Protein AF-A0A840L9N9-F1 (afdb_monomer)

Mean predicted aligned error: 13.94 Å

Radius of gyration: 26.02 Å; Cα contacts (8 Å, |Δi|>4): 102; chains: 1; bounding box: 64×26×65 Å

Nearest PDB structures (foldseek):
  8am0-assembly1_B  TM=8.619E-01  e=2.758E+00  Homo sapiens
  5fi4-assembly1_B  TM=8.605E-01  e=3.304E+00  Homo sapiens
  8tgd-assembly1_B  TM=8.503E-01  e=4.466E+00  Homo sapiens
  9gcf-assembly1_B  TM=6.639E-01  e=4.205E+00  Bos taurus
  8tsc-assembly1_B  TM=4.392E-01  e=6.809E+00  Homo sapiens

Foldseek 3Di:
DAKDQAADVVSLVLVLVLCVVDVVQVVVQCVQCVVDDNVDDDHGDITDGDPPRCSDPDDRPPDDDLVSVLVVVLVVLVVVLVVLVVVLVVLVVVLVVLVVVCPDPVNVVVCVVPVVVVVVSVVVNVVSVVVSVVSVVVSVVSVVVSVVSNVVSVVVNVVVD

Solvent-accessible surface area (backbone atoms only — not comparable to full-atom values): 9095 Å² total; per-residue (Å²): 111,44,80,47,71,26,81,41,71,66,54,46,52,57,47,45,59,53,36,73,71,31,68,68,57,35,55,52,33,42,70,66,31,78,89,55,56,80,90,66,72,51,68,72,42,73,44,53,38,66,72,84,63,84,68,70,92,59,78,70,76,79,83,61,67,72,64,48,54,51,51,52,55,52,50,53,47,51,53,51,43,52,50,36,50,52,49,36,54,48,47,52,50,51,49,52,50,51,54,52,51,63,66,30,71,71,50,43,54,50,31,73,75,30,65,68,60,37,53,53,52,51,52,51,51,51,49,55,53,50,53,40,53,51,40,49,51,50,36,51,51,47,52,50,49,48,54,52,50,54,53,51,50,55,52,51,47,68,76,7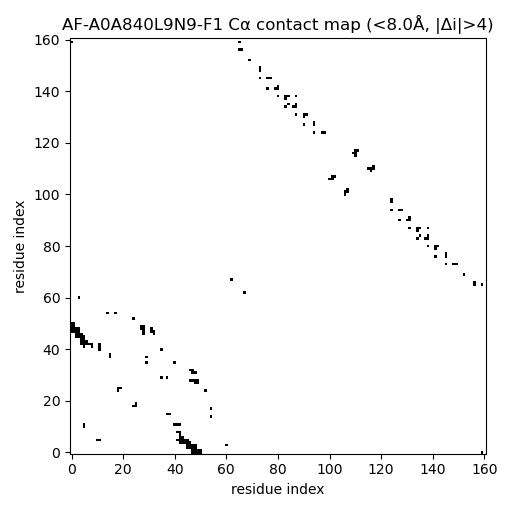4,107

Secondary structure (DSSP, 8-state):
-EEEE--SHHHHHHHHHHHHT-HHHHHHHHHH-TTS-TTS--TT-EEEE-TT---TTS----S-HHHHHHHHHHHHHHHHHHHHHHHHHHHHHHHHHHHHHHHSHHHHHHHHH-HHHHHHHHHHHHHHHHHHHHHHHHHHHHHHHHHHHHHHHHHHHHHH-

pLDDT: mean 79.38, std 14.87, range [42.25, 95.62]

Sequence (161 aa):
MRFIQLHKAADLQALTKKISGNAATLAQAQKLNPHLDLNKLAPGSVLLLPDSAELGDGKALATDSWDDFQARATSSLSALNQRARSQVETLKTERQGLTTLFKSAALKRLQDADPALKKQLDAAGEQASADQKAAETAAAQLEEMQKLLGGELGRLGKLLA

Structure (mmCIF, N/CA/C/O backbone):
data_AF-A0A840L9N9-F1
#
_entry.id   AF-A0A840L9N9-F1
#
loop_
_atom_site.group_PDB
_atom_site.id
_atom_site.type_symbol
_atom_site.label_atom_id
_atom_site.label_alt_id
_atom_site.label_comp_id
_atom_site.label_asym_id
_atom_site.label_entity_id
_atom_site.label_seq_id
_atom_site.pdbx_PDB_ins_code
_atom_site.Cartn_x
_atom_site.Cartn_y
_atom_site.Cartn_z
_atom_site.occupancy
_atom_site.B_iso_or_equiv
_atom_site.auth_seq_id
_atom_site.auth_comp_id
_atom_site.auth_asym_id
_atom_site.auth_atom_id
_atom_site.pdbx_PDB_model_num
ATOM 1 N N . MET A 1 1 ? 17.486 -0.895 -28.865 1.00 60.06 1 MET A N 1
ATOM 2 C CA . MET A 1 1 ? 18.212 -0.939 -27.578 1.00 60.06 1 MET A CA 1
ATOM 3 C C . MET A 1 1 ? 17.744 -2.158 -26.807 1.00 60.06 1 MET A C 1
ATOM 5 O O . MET A 1 1 ? 16.607 -2.578 -27.001 1.00 60.06 1 MET A O 1
ATOM 9 N N . ARG A 1 2 ? 18.575 -2.723 -25.925 1.00 61.56 2 ARG A N 1
ATOM 10 C CA . ARG A 1 2 ? 18.244 -3.947 -25.175 1.00 61.56 2 ARG A CA 1
ATOM 11 C C . ARG A 1 2 ? 18.182 -3.674 -23.677 1.00 61.56 2 ARG A C 1
ATOM 13 O O . ARG A 1 2 ? 19.035 -2.970 -23.141 1.00 61.56 2 ARG A O 1
ATOM 20 N N . PHE A 1 3 ? 17.193 -4.270 -23.016 1.00 63.50 3 PHE A N 1
ATOM 21 C CA . PHE A 1 3 ? 17.069 -4.286 -21.561 1.00 63.50 3 PHE A CA 1
ATOM 22 C C . PHE A 1 3 ? 17.583 -5.624 -21.034 1.00 63.50 3 PHE A C 1
ATOM 24 O O . PHE A 1 3 ? 17.151 -6.678 -21.500 1.00 63.50 3 PHE A O 1
ATOM 31 N N . ILE A 1 4 ? 18.498 -5.594 -20.066 1.00 64.31 4 ILE A N 1
ATOM 32 C CA . ILE A 1 4 ? 18.977 -6.799 -19.383 1.00 64.31 4 ILE A CA 1
ATOM 33 C C . ILE A 1 4 ? 18.618 -6.692 -17.908 1.00 64.31 4 ILE A C 1
ATOM 35 O O . ILE A 1 4 ? 19.098 -5.796 -17.217 1.00 64.31 4 ILE A O 1
ATOM 39 N N . GLN A 1 5 ? 17.793 -7.619 -17.423 1.00 62.47 5 GLN A N 1
ATOM 40 C CA . GLN A 1 5 ? 17.580 -7.818 -15.995 1.00 62.47 5 GLN A CA 1
ATOM 41 C C . GLN A 1 5 ? 18.546 -8.890 -15.489 1.00 62.47 5 GLN A C 1
ATOM 43 O O . GLN A 1 5 ? 18.603 -10.000 -16.017 1.00 62.47 5 GLN A O 1
ATOM 48 N N . LEU A 1 6 ? 19.318 -8.558 -14.459 1.00 65.31 6 LEU A N 1
ATOM 49 C CA . LEU A 1 6 ? 20.258 -9.491 -13.847 1.00 65.31 6 LEU A CA 1
ATOM 50 C C . LEU A 1 6 ? 19.511 -10.386 -12.858 1.00 65.31 6 LEU A C 1
ATOM 52 O O . LEU A 1 6 ? 19.081 -9.907 -11.817 1.00 65.31 6 LEU A O 1
ATOM 56 N N . HIS A 1 7 ? 19.342 -11.677 -13.142 1.00 54.97 7 HIS A N 1
ATOM 57 C CA . HIS A 1 7 ? 18.607 -12.575 -12.240 1.00 54.97 7 HIS A CA 1
ATOM 58 C C . HIS A 1 7 ? 19.522 -13.321 -11.269 1.00 54.97 7 HIS A C 1
ATOM 60 O O . HIS A 1 7 ? 19.103 -13.661 -10.162 1.00 54.97 7 HIS A O 1
ATOM 66 N N . LYS A 1 8 ? 20.768 -13.593 -11.669 1.00 61.56 8 LYS A N 1
ATOM 67 C CA . LYS A 1 8 ? 21.738 -14.350 -10.871 1.00 61.56 8 LYS A CA 1
ATOM 68 C C . LYS A 1 8 ? 23.111 -13.680 -10.901 1.00 61.56 8 LYS A C 1
ATOM 70 O O . LYS A 1 8 ? 23.471 -12.998 -11.855 1.00 61.56 8 LYS A O 1
ATOM 75 N N . ALA A 1 9 ? 23.922 -13.933 -9.874 1.00 58.78 9 ALA A N 1
ATOM 76 C CA . ALA A 1 9 ? 25.294 -13.419 -9.792 1.00 58.78 9 ALA A CA 1
ATOM 77 C C . ALA A 1 9 ? 26.180 -13.857 -10.980 1.00 58.78 9 ALA A C 1
ATOM 79 O O . ALA A 1 9 ? 27.103 -13.142 -11.359 1.00 58.78 9 ALA A O 1
ATOM 80 N N . ALA A 1 10 ? 25.875 -15.002 -11.601 1.00 56.75 10 ALA A N 1
ATOM 81 C CA . ALA A 1 10 ? 26.557 -15.477 -12.805 1.00 56.75 10 ALA A CA 1
ATOM 82 C C . ALA A 1 10 ? 26.306 -14.570 -14.028 1.00 56.75 10 ALA A C 1
ATOM 84 O O . ALA A 1 10 ? 27.235 -14.294 -14.786 1.00 56.75 10 ALA A O 1
ATOM 85 N N . ASP A 1 11 ? 25.083 -14.050 -14.179 1.00 59.91 11 ASP A N 1
ATOM 86 C CA . ASP A 1 11 ? 24.716 -13.124 -15.262 1.00 59.91 11 ASP A CA 1
ATOM 87 C C . ASP A 1 11 ? 25.460 -11.794 -15.101 1.00 59.91 11 ASP A C 1
ATOM 89 O O . ASP A 1 11 ? 25.922 -11.185 -16.065 1.00 59.91 11 ASP A O 1
ATOM 93 N N . LEU A 1 12 ? 25.634 -11.388 -13.844 1.00 62.16 12 LEU A N 1
ATOM 94 C CA . LEU A 1 12 ? 26.356 -10.192 -13.443 1.00 62.16 12 LEU A CA 1
ATOM 95 C C . LEU A 1 12 ? 27.839 -10.287 -13.791 1.00 62.16 12 LEU A C 1
ATOM 97 O O . LEU A 1 12 ? 28.377 -9.399 -14.440 1.00 62.16 12 LEU A O 1
ATOM 101 N N . GLN A 1 13 ? 28.488 -11.398 -13.438 1.00 63.44 13 GLN A N 1
ATOM 102 C CA . GLN A 1 13 ? 29.895 -11.632 -13.763 1.00 63.44 13 GLN A CA 1
ATOM 103 C C . GLN A 1 13 ? 30.139 -11.693 -15.277 1.00 63.44 13 GLN A C 1
ATOM 105 O O . GLN A 1 13 ? 31.121 -11.126 -15.763 1.00 63.44 13 GLN A O 1
ATOM 110 N N . ALA A 1 14 ? 29.244 -12.339 -16.030 1.00 65.00 14 ALA A N 1
ATOM 111 C CA . ALA A 1 14 ? 29.329 -12.404 -17.487 1.00 65.00 14 ALA A CA 1
ATOM 112 C C . ALA A 1 14 ? 29.174 -11.017 -18.133 1.00 65.00 14 ALA A C 1
ATOM 114 O O . ALA A 1 14 ? 29.926 -10.676 -19.050 1.00 65.00 14 ALA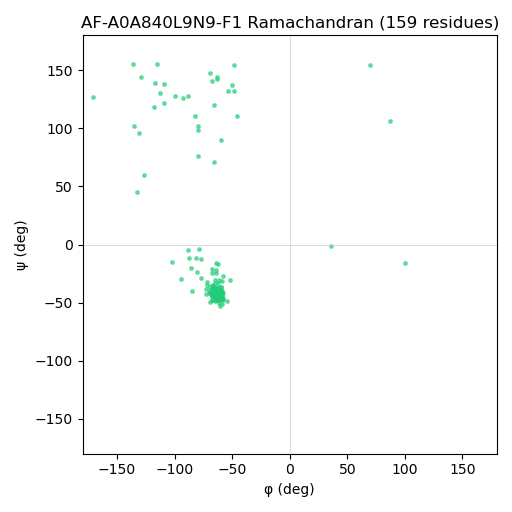 A O 1
ATOM 115 N N . LEU A 1 15 ? 28.242 -10.202 -17.629 1.00 67.25 15 LEU A N 1
ATOM 116 C CA . LEU A 1 15 ? 28.008 -8.845 -18.114 1.00 67.25 15 LEU A CA 1
ATOM 117 C C . LEU A 1 15 ? 29.172 -7.909 -17.759 1.00 67.25 15 LEU A C 1
ATOM 119 O O . LEU A 1 15 ? 29.718 -7.25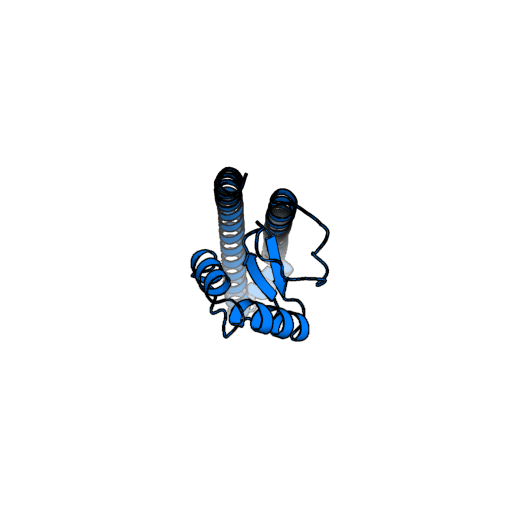0 -18.643 1.00 67.25 15 LEU A O 1
ATOM 123 N N . THR A 1 16 ? 29.612 -7.899 -16.498 1.00 65.94 16 THR A N 1
ATOM 124 C CA . THR A 1 16 ? 30.732 -7.070 -16.033 1.00 65.94 16 THR A CA 1
ATOM 125 C C . THR A 1 16 ? 32.007 -7.390 -16.803 1.00 65.94 16 THR A C 1
ATOM 127 O O . THR A 1 16 ? 32.671 -6.465 -17.261 1.00 65.94 16 THR A O 1
ATOM 130 N N . LYS A 1 17 ? 32.330 -8.670 -17.033 1.00 67.88 17 LYS A N 1
ATOM 131 C CA . LYS A 1 17 ? 33.527 -9.079 -17.791 1.00 67.88 17 LYS A CA 1
ATOM 132 C C . LYS A 1 17 ? 33.518 -8.586 -19.244 1.00 67.88 17 LYS A C 1
ATOM 134 O O . LYS A 1 17 ? 34.574 -8.281 -19.787 1.00 67.88 17 LYS A O 1
ATOM 139 N N . LYS A 1 18 ? 32.345 -8.489 -19.875 1.00 65.25 18 LYS A N 1
ATOM 140 C CA . LYS A 1 18 ? 32.228 -8.028 -21.266 1.00 65.25 18 LYS A CA 1
ATOM 141 C C . LYS A 1 18 ? 32.179 -6.507 -21.388 1.00 65.25 18 LYS A C 1
ATOM 143 O O . LYS A 1 18 ? 32.821 -5.961 -22.278 1.00 65.25 18 LYS A O 1
ATOM 148 N N . ILE A 1 19 ? 31.476 -5.822 -20.484 1.00 67.69 19 ILE A N 1
ATOM 149 C CA . ILE A 1 19 ? 31.432 -4.353 -20.472 1.00 67.69 19 ILE A CA 1
ATOM 150 C C . ILE A 1 19 ? 32.810 -3.783 -20.100 1.00 67.69 19 ILE A C 1
ATOM 152 O O . ILE A 1 19 ? 33.286 -2.864 -20.758 1.00 67.69 19 ILE A O 1
ATOM 156 N N . SER A 1 20 ? 33.496 -4.357 -19.106 1.00 65.44 20 SER A N 1
ATOM 157 C CA . SER A 1 20 ? 34.854 -3.924 -18.730 1.00 65.44 20 SER A CA 1
ATOM 158 C C . SER A 1 20 ? 35.915 -4.218 -19.798 1.00 65.44 20 SER A C 1
ATOM 160 O O . SER A 1 20 ? 36.944 -3.548 -19.825 1.00 65.44 20 SER A O 1
ATOM 162 N N . GLY A 1 21 ? 35.662 -5.168 -20.706 1.00 66.56 21 GLY A N 1
ATOM 163 C CA . GLY A 1 21 ? 36.541 -5.47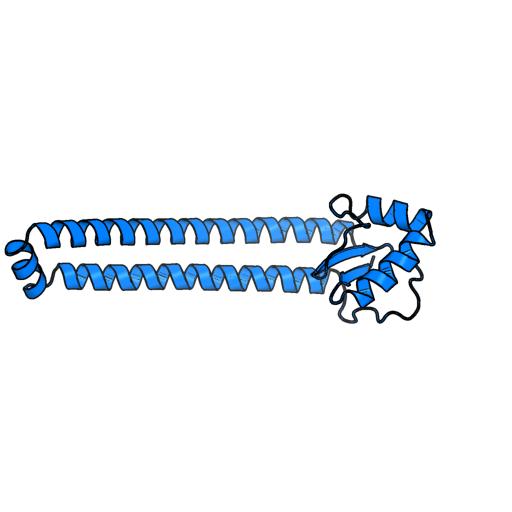8 -21.837 1.00 66.56 21 GLY A CA 1
ATOM 164 C C . GLY A 1 21 ? 36.462 -4.484 -23.003 1.00 66.56 21 GLY A C 1
ATOM 165 O O . GLY A 1 21 ? 37.327 -4.517 -23.874 1.00 66.56 21 GLY A O 1
ATOM 166 N N . ASN A 1 22 ? 35.460 -3.594 -23.036 1.00 69.25 22 ASN A N 1
ATOM 167 C CA . ASN A 1 22 ? 35.304 -2.585 -24.085 1.00 69.25 22 ASN A CA 1
ATOM 168 C C . ASN A 1 22 ? 34.949 -1.217 -23.483 1.00 69.25 22 ASN A C 1
ATOM 170 O O . ASN A 1 22 ? 33.798 -0.936 -23.147 1.00 69.25 22 ASN A O 1
ATOM 174 N N . ALA A 1 23 ? 35.949 -0.337 -23.394 1.00 67.00 23 ALA A N 1
ATOM 175 C CA . ALA A 1 23 ? 35.816 0.992 -22.798 1.00 67.00 23 ALA A CA 1
ATOM 176 C C . ALA A 1 23 ? 34.750 1.874 -23.480 1.00 67.00 23 ALA A C 1
ATOM 178 O O . ALA A 1 23 ? 34.093 2.665 -22.804 1.00 67.00 23 ALA A O 1
ATOM 179 N N . ALA A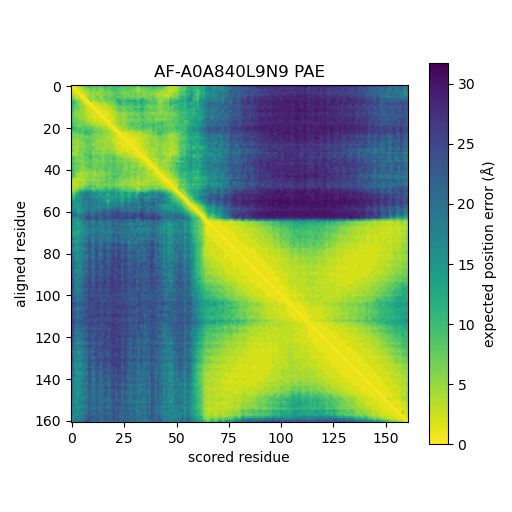 1 24 ? 34.531 1.717 -24.792 1.00 68.38 24 ALA A N 1
ATOM 180 C CA . ALA A 1 24 ? 33.493 2.457 -25.510 1.00 68.38 24 ALA A CA 1
ATOM 181 C C . ALA A 1 24 ? 32.090 1.983 -25.102 1.00 68.38 24 ALA A C 1
ATOM 183 O O . ALA A 1 24 ? 31.203 2.796 -24.841 1.00 68.38 24 ALA A O 1
ATOM 184 N N . THR A 1 25 ? 31.905 0.668 -24.962 1.00 68.75 25 THR A N 1
ATOM 185 C CA . THR A 1 25 ? 30.650 0.078 -24.479 1.00 68.75 25 THR A CA 1
ATOM 186 C C . THR A 1 25 ? 30.386 0.435 -23.018 1.00 68.75 25 THR A C 1
ATOM 188 O O . THR A 1 25 ? 29.246 0.736 -22.671 1.00 68.75 25 THR A O 1
ATOM 191 N N . LEU A 1 26 ? 31.421 0.472 -22.171 1.00 72.12 26 LEU A N 1
ATOM 192 C CA . LEU A 1 26 ? 31.313 0.917 -20.779 1.00 72.12 26 LEU A CA 1
ATOM 193 C C . LEU A 1 26 ? 30.866 2.379 -20.683 1.00 72.12 26 LEU A C 1
ATOM 195 O O . LEU A 1 2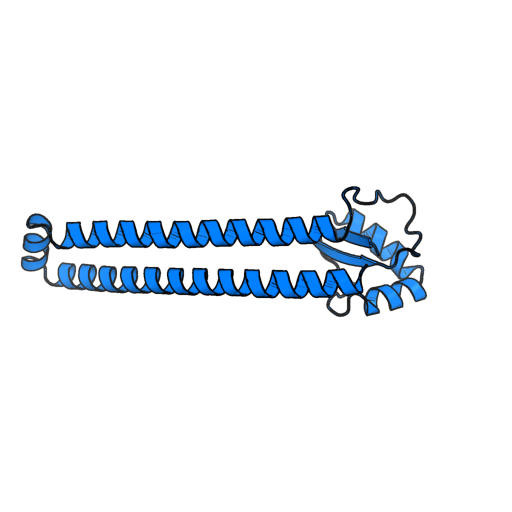6 ? 29.897 2.670 -19.985 1.00 72.12 26 LEU A O 1
ATOM 199 N N . ALA A 1 27 ? 31.516 3.287 -21.414 1.00 71.19 27 ALA A N 1
ATOM 200 C CA . ALA A 1 27 ? 31.162 4.705 -21.407 1.00 71.19 27 ALA A CA 1
ATOM 201 C C . ALA A 1 27 ? 29.726 4.940 -21.908 1.00 71.19 27 ALA A C 1
ATOM 203 O O . ALA A 1 27 ? 28.982 5.753 -21.358 1.00 71.19 27 ALA A O 1
ATOM 204 N N . GLN A 1 28 ? 29.303 4.189 -22.927 1.00 71.06 28 GLN A N 1
ATOM 205 C CA . GLN A 1 28 ? 27.955 4.291 -23.477 1.00 71.06 28 GLN A CA 1
ATOM 206 C C . GLN A 1 28 ? 26.899 3.683 -22.542 1.00 71.06 28 GLN A C 1
ATOM 208 O O . GLN A 1 28 ? 25.837 4.274 -22.362 1.00 71.06 28 GLN A O 1
ATOM 213 N N . ALA A 1 29 ? 27.203 2.566 -21.876 1.00 72.25 29 ALA A N 1
ATOM 214 C CA . ALA A 1 29 ? 26.343 1.984 -20.849 1.00 72.25 29 ALA A CA 1
ATOM 215 C C . ALA A 1 29 ? 26.208 2.903 -19.622 1.00 72.25 29 ALA A C 1
ATOM 217 O O . ALA A 1 29 ? 25.103 3.063 -19.110 1.00 72.25 29 ALA A O 1
ATOM 218 N N . GLN A 1 30 ? 27.286 3.564 -19.184 1.00 76.31 30 GLN A N 1
ATOM 219 C CA . GLN A 1 30 ? 27.233 4.565 -18.106 1.00 76.31 30 GLN A CA 1
ATOM 220 C C . GLN A 1 30 ? 26.377 5.768 -18.497 1.00 76.31 30 GLN A C 1
ATOM 222 O O . GLN A 1 30 ? 25.566 6.235 -17.702 1.00 76.31 30 GLN A O 1
ATOM 227 N N . LYS A 1 31 ? 26.502 6.237 -19.744 1.00 77.88 31 LYS A N 1
ATOM 228 C CA . LYS A 1 31 ? 25.688 7.341 -20.263 1.00 77.88 31 LYS A CA 1
ATOM 229 C C . LYS A 1 31 ? 24.194 7.003 -20.293 1.00 77.88 31 LYS A C 1
ATOM 231 O O . LYS A 1 31 ? 23.374 7.878 -20.039 1.00 77.88 31 LYS A O 1
ATOM 236 N N . LEU A 1 32 ? 23.844 5.754 -20.603 1.00 73.06 32 LEU A N 1
ATOM 237 C CA . LEU A 1 32 ? 22.455 5.285 -20.639 1.00 73.06 32 LEU A CA 1
ATOM 238 C C . LEU A 1 32 ? 21.899 4.938 -19.251 1.00 73.06 32 LEU A C 1
ATOM 240 O O . LEU A 1 32 ? 20.689 4.992 -19.051 1.00 73.06 32 LEU A O 1
ATOM 244 N N . ASN A 1 33 ? 22.765 4.616 -18.289 1.00 77.50 33 ASN A N 1
ATOM 245 C CA . ASN A 1 33 ? 22.377 4.227 -16.934 1.00 77.50 33 ASN A CA 1
ATOM 246 C C . ASN A 1 33 ? 23.092 5.082 -15.871 1.00 77.50 33 ASN A C 1
ATOM 248 O O . ASN A 1 33 ? 23.782 4.530 -15.014 1.00 77.50 33 ASN A O 1
ATOM 252 N N . PRO A 1 34 ? 22.925 6.418 -15.864 1.00 73.56 34 PRO A N 1
ATOM 253 C CA . PRO A 1 34 ? 23.633 7.294 -14.922 1.00 73.56 34 PRO A CA 1
ATOM 254 C C . PRO A 1 34 ? 23.247 7.048 -13.453 1.00 73.56 34 PRO A C 1
ATOM 256 O O . PRO A 1 34 ? 23.937 7.492 -12.543 1.00 73.56 34 PRO A O 1
ATOM 259 N N . HIS A 1 35 ? 22.138 6.343 -13.222 1.00 72.25 35 HIS A N 1
ATOM 260 C CA . HIS A 1 35 ? 21.626 5.970 -11.907 1.00 72.25 35 HIS A CA 1
ATOM 261 C C . HIS A 1 35 ? 22.184 4.632 -11.389 1.00 72.25 35 HIS A C 1
ATOM 263 O O . HIS A 1 35 ? 21.881 4.251 -10.260 1.00 72.25 35 HIS A O 1
ATOM 269 N N . LEU A 1 36 ? 22.971 3.905 -12.191 1.00 69.75 36 LEU A N 1
ATOM 270 C CA . LEU A 1 36 ? 23.531 2.607 -11.819 1.00 69.75 36 LEU A CA 1
ATOM 271 C C . LEU A 1 36 ? 25.046 2.686 -11.681 1.00 69.75 36 LEU A C 1
ATOM 273 O O . LEU A 1 36 ? 25.756 3.109 -12.592 1.00 69.75 36 LEU A O 1
ATOM 277 N N . ASP A 1 37 ? 25.552 2.181 -10.561 1.00 74.38 37 ASP A N 1
ATOM 278 C CA . ASP A 1 37 ? 26.968 1.865 -10.431 1.00 74.38 37 ASP A CA 1
ATOM 279 C C . ASP A 1 37 ? 27.232 0.520 -11.120 1.00 74.38 37 ASP A C 1
ATOM 281 O O . ASP A 1 37 ? 26.929 -0.548 -10.585 1.00 74.38 37 ASP A O 1
ATOM 285 N N . LEU A 1 38 ? 27.794 0.567 -12.331 1.00 69.56 38 LEU A N 1
ATOM 286 C CA . LEU A 1 38 ? 28.108 -0.627 -13.125 1.00 69.56 38 LEU A CA 1
ATOM 287 C C . LEU A 1 38 ? 29.134 -1.555 -12.450 1.00 69.56 38 LEU A C 1
ATOM 289 O O . LEU A 1 38 ? 29.239 -2.723 -12.827 1.00 69.56 38 LEU A O 1
ATOM 293 N N . ASN A 1 39 ? 29.867 -1.063 -11.444 1.00 67.31 39 ASN A N 1
ATOM 294 C CA . ASN A 1 39 ? 30.797 -1.866 -10.649 1.00 67.31 39 ASN A CA 1
ATOM 295 C C . ASN A 1 39 ? 30.113 -2.546 -9.451 1.00 67.31 39 ASN A C 1
ATOM 297 O O . ASN A 1 39 ? 30.708 -3.421 -8.823 1.00 67.31 39 ASN A O 1
ATOM 301 N N . LYS A 1 40 ? 28.873 -2.154 -9.129 1.00 70.00 40 LYS A N 1
ATOM 302 C CA . LYS A 1 40 ? 28.071 -2.665 -8.005 1.00 70.00 40 LYS A CA 1
ATOM 303 C C . LYS A 1 40 ? 26.655 -3.011 -8.444 1.00 70.00 40 LYS A C 1
ATOM 305 O O . LYS A 1 40 ? 25.671 -2.678 -7.784 1.00 70.00 40 LYS A O 1
ATOM 310 N N . LEU A 1 41 ? 26.551 -3.692 -9.574 1.00 69.38 41 LEU A N 1
ATOM 311 C CA . LEU A 1 41 ? 25.278 -4.241 -10.004 1.00 69.38 41 LEU A CA 1
ATOM 312 C C . LEU A 1 41 ? 24.825 -5.290 -8.978 1.00 69.38 41 LEU A C 1
ATOM 314 O O . LEU A 1 41 ? 25.642 -6.052 -8.456 1.00 69.38 41 LEU A O 1
ATOM 318 N N . ALA A 1 42 ? 23.524 -5.347 -8.710 1.00 67.94 42 ALA A N 1
ATOM 319 C CA . ALA A 1 42 ? 22.921 -6.378 -7.877 1.00 67.94 42 ALA A CA 1
ATOM 320 C C . ALA A 1 42 ? 21.970 -7.240 -8.722 1.00 67.94 42 ALA A C 1
ATOM 322 O O . ALA A 1 42 ? 21.439 -6.775 -9.737 1.00 67.94 42 ALA A O 1
ATOM 323 N N . PRO A 1 43 ? 21.704 -8.495 -8.323 1.00 64.31 43 PRO A N 1
ATOM 324 C CA . PRO A 1 43 ? 20.561 -9.226 -8.852 1.00 64.31 43 PRO A CA 1
ATOM 325 C C . PRO A 1 43 ? 19.277 -8.395 -8.673 1.00 64.31 43 PRO A C 1
ATOM 327 O O . PRO A 1 43 ? 19.032 -7.843 -7.603 1.00 64.31 43 PRO A O 1
ATOM 330 N N . GLY A 1 44 ? 18.479 -8.277 -9.729 1.00 62.94 44 GLY A N 1
ATOM 331 C CA . GLY A 1 44 ? 17.292 -7.429 -9.821 1.00 62.94 44 GLY A CA 1
ATOM 332 C C . GLY A 1 44 ? 17.517 -6.103 -10.553 1.00 62.94 44 GLY A C 1
ATOM 333 O O . GLY A 1 44 ? 16.536 -5.493 -10.974 1.00 62.94 44 GLY A O 1
ATOM 334 N N . SER A 1 45 ? 18.766 -5.670 -10.764 1.00 66.12 45 SER A N 1
ATOM 335 C CA . SER A 1 45 ? 19.073 -4.457 -11.534 1.00 66.12 45 SER A CA 1
ATOM 336 C C . SER A 1 45 ? 18.719 -4.621 -13.017 1.00 66.12 45 SER A C 1
ATOM 338 O O . SER A 1 45 ? 18.951 -5.679 -13.608 1.00 66.12 45 SER A O 1
ATOM 340 N N . VAL A 1 46 ? 18.181 -3.555 -13.615 1.00 67.69 46 VAL A N 1
ATOM 341 C CA . VAL A 1 46 ? 17.825 -3.476 -15.039 1.00 67.69 46 VAL A CA 1
ATOM 342 C C . VAL A 1 46 ? 18.800 -2.534 -15.730 1.00 67.69 46 VAL A C 1
ATOM 344 O O . VAL A 1 46 ? 18.895 -1.380 -15.335 1.00 67.69 46 VAL A O 1
ATOM 347 N N . LEU A 1 47 ? 19.510 -3.010 -16.751 1.00 70.56 47 LEU A N 1
ATOM 348 C CA . LEU A 1 47 ? 20.437 -2.202 -17.544 1.00 70.56 47 LEU A CA 1
ATOM 349 C C . LEU A 1 47 ? 19.907 -1.941 -18.949 1.00 70.56 47 LEU A C 1
ATOM 351 O O . LEU A 1 47 ? 19.440 -2.861 -19.622 1.00 70.56 47 LEU A O 1
ATOM 355 N N . LEU A 1 48 ? 20.083 -0.705 -19.410 1.00 70.62 48 LEU A N 1
ATOM 356 C CA . LEU A 1 48 ? 19.933 -0.304 -20.804 1.00 70.62 48 LEU A CA 1
ATOM 357 C C . LEU A 1 48 ? 21.255 -0.468 -21.555 1.00 70.62 48 LEU A C 1
ATOM 359 O O . LEU A 1 48 ? 22.282 0.073 -21.141 1.00 70.62 48 LEU A O 1
ATOM 363 N N . LEU A 1 49 ? 21.233 -1.173 -22.683 1.00 70.88 49 LEU A N 1
ATOM 364 C CA . LEU A 1 49 ? 22.404 -1.373 -23.533 1.00 70.88 49 LEU A CA 1
ATOM 365 C C . LEU A 1 49 ? 22.099 -1.020 -24.997 1.00 70.88 49 LEU A C 1
ATOM 367 O O . LEU A 1 49 ? 20.987 -1.276 -25.475 1.00 70.88 49 LEU A O 1
ATOM 371 N N . PRO A 1 50 ? 23.070 -0.446 -25.733 1.00 62.47 50 PRO A N 1
ATOM 372 C CA . PRO A 1 50 ? 22.924 -0.196 -27.163 1.00 62.47 50 PRO A CA 1
ATOM 373 C C . PRO A 1 50 ? 22.909 -1.516 -27.953 1.00 62.47 50 PRO A C 1
ATOM 375 O O . PRO A 1 50 ? 23.577 -2.479 -27.577 1.00 62.47 50 PRO A O 1
ATOM 378 N N . ASP A 1 51 ? 22.172 -1.555 -29.070 1.00 57.41 51 ASP A N 1
ATOM 379 C CA . ASP A 1 51 ? 22.005 -2.774 -29.891 1.00 57.41 51 ASP A CA 1
ATOM 380 C C . ASP A 1 51 ? 23.306 -3.270 -30.531 1.00 57.41 51 ASP A C 1
ATOM 382 O O . ASP A 1 51 ? 23.421 -4.445 -30.861 1.00 57.41 51 ASP A O 1
ATOM 386 N N . SER A 1 52 ? 24.296 -2.387 -30.675 1.00 50.91 52 SER A N 1
ATOM 387 C CA . SER A 1 52 ? 25.596 -2.672 -31.286 1.00 50.91 52 SER A CA 1
ATOM 388 C C . SER A 1 52 ? 26.577 -3.404 -30.365 1.00 50.91 52 SER A C 1
ATOM 390 O O . SER A 1 52 ? 27.693 -3.709 -30.780 1.00 50.91 52 SER A O 1
ATOM 392 N N . ALA A 1 53 ? 26.218 -3.651 -29.102 1.00 55.59 53 ALA A N 1
ATOM 393 C CA . ALA A 1 53 ? 27.061 -4.419 -28.199 1.00 55.59 53 ALA A CA 1
ATOM 394 C C . ALA A 1 53 ? 26.885 -5.916 -28.501 1.00 55.59 53 ALA A C 1
ATOM 396 O O . ALA A 1 53 ? 25.930 -6.537 -28.032 1.00 55.59 53 ALA A O 1
ATOM 397 N N . GLU A 1 54 ? 27.812 -6.502 -29.267 1.00 51.94 54 GLU A N 1
ATOM 398 C CA . GLU A 1 54 ? 27.928 -7.955 -29.461 1.00 51.94 54 GLU A CA 1
ATOM 399 C C . GLU A 1 54 ? 28.320 -8.649 -28.145 1.00 51.94 54 GLU A C 1
ATOM 401 O O . GLU A 1 54 ? 29.426 -9.142 -27.925 1.00 51.94 54 GLU A O 1
ATOM 406 N N . LEU A 1 55 ? 27.383 -8.685 -27.205 1.00 52.81 55 LEU A N 1
ATOM 407 C CA . LEU A 1 55 ? 27.468 -9.485 -25.999 1.00 52.81 55 LEU A CA 1
ATOM 408 C C . LEU A 1 55 ? 27.075 -10.918 -26.389 1.00 52.81 55 LEU A C 1
ATOM 410 O O . LEU A 1 55 ? 25.956 -11.338 -26.134 1.00 52.81 55 LEU A O 1
ATOM 414 N N . GLY A 1 56 ? 27.991 -11.648 -27.046 1.00 47.19 56 GLY A N 1
ATOM 415 C CA . GLY A 1 56 ? 27.729 -12.976 -27.642 1.00 47.19 56 GLY A CA 1
ATOM 416 C C . GLY A 1 56 ? 27.020 -13.998 -26.736 1.00 47.19 56 GLY A C 1
ATOM 417 O O . GLY A 1 56 ? 27.141 -13.891 -25.518 1.00 47.19 56 GLY A O 1
ATOM 418 N N . ASP A 1 57 ? 26.318 -14.959 -27.348 1.00 46.97 57 ASP A N 1
ATOM 419 C CA . ASP A 1 57 ? 25.629 -16.196 -26.892 1.00 46.97 57 ASP A CA 1
ATOM 420 C C . ASP A 1 57 ? 24.907 -16.242 -25.530 1.00 46.97 57 ASP A C 1
ATOM 422 O O . ASP A 1 57 ? 24.280 -17.244 -25.182 1.00 46.97 57 ASP A O 1
ATOM 426 N N . GLY A 1 58 ? 24.927 -15.168 -24.747 1.00 43.16 58 GLY A N 1
ATOM 427 C CA . GLY A 1 58 ? 24.039 -15.001 -23.614 1.00 43.16 58 GLY A CA 1
ATOM 428 C C . GLY A 1 58 ? 22.631 -14.901 -24.167 1.00 43.16 58 GLY A C 1
ATOM 429 O O . GLY A 1 58 ? 22.360 -14.013 -24.977 1.00 43.16 58 GLY A O 1
ATOM 430 N N . LYS A 1 59 ? 21.756 -15.830 -23.764 1.00 42.25 59 LYS A N 1
ATOM 431 C CA . LYS A 1 59 ? 20.337 -15.802 -24.123 1.00 42.25 59 LYS A CA 1
ATOM 432 C C . LYS A 1 59 ? 19.831 -14.380 -23.916 1.00 42.25 59 LYS A C 1
ATOM 434 O O . LYS A 1 59 ? 19.712 -13.921 -22.781 1.00 42.25 59 LYS A O 1
ATOM 439 N N . ALA A 1 60 ? 19.528 -13.703 -25.022 1.00 47.62 60 ALA A N 1
ATOM 440 C CA . ALA A 1 60 ? 18.604 -12.594 -24.984 1.00 47.62 60 ALA A CA 1
ATOM 441 C C . ALA A 1 60 ? 17.396 -13.097 -24.197 1.00 47.62 60 ALA A C 1
ATOM 443 O O . ALA A 1 60 ? 16.931 -14.217 -24.445 1.00 47.62 60 ALA A O 1
ATOM 444 N N . LEU A 1 61 ? 16.931 -12.318 -23.224 1.00 48.41 61 LEU A N 1
ATOM 445 C CA . LEU A 1 61 ? 15.572 -12.487 -22.739 1.00 48.41 61 LEU A CA 1
ATOM 446 C C . LEU A 1 61 ? 14.683 -12.251 -23.962 1.00 48.41 61 LEU A C 1
ATOM 448 O O . LEU A 1 61 ? 14.365 -11.123 -24.314 1.00 48.41 61 LEU A O 1
ATOM 452 N N . ALA A 1 62 ? 14.409 -13.343 -24.674 1.00 49.34 62 ALA A N 1
ATOM 453 C CA . ALA A 1 62 ? 13.253 -13.465 -25.523 1.00 49.34 62 ALA A CA 1
ATOM 454 C C . ALA A 1 62 ? 12.057 -13.049 -24.663 1.00 49.34 62 ALA A C 1
ATOM 456 O O . ALA A 1 62 ? 11.993 -13.443 -23.494 1.00 49.34 62 ALA A O 1
ATOM 457 N N . THR A 1 63 ? 11.168 -12.271 -25.274 1.00 46.28 63 THR A N 1
ATOM 458 C CA . THR A 1 63 ? 10.049 -11.489 -24.729 1.00 46.28 63 THR A CA 1
ATOM 459 C C . THR A 1 63 ? 10.393 -10.070 -24.264 1.00 46.28 63 THR A C 1
ATOM 461 O O . THR A 1 63 ? 10.818 -9.875 -23.126 1.00 46.28 63 THR A O 1
ATOM 464 N N . ASP A 1 64 ? 10.012 -9.024 -24.987 1.00 59.47 64 ASP A N 1
ATOM 465 C CA . ASP A 1 64 ? 10.265 -8.587 -26.368 1.00 59.47 64 ASP A CA 1
ATOM 466 C C . ASP A 1 64 ? 9.681 -7.167 -26.427 1.00 59.47 64 ASP A C 1
ATOM 468 O O . ASP A 1 64 ? 8.524 -6.960 -26.091 1.00 59.47 64 ASP A O 1
ATOM 472 N N . SER A 1 65 ? 10.462 -6.180 -26.868 1.00 72.62 65 SER A N 1
ATOM 473 C CA . SER A 1 65 ? 10.059 -4.772 -27.050 1.00 72.62 65 SER A CA 1
ATOM 474 C C . SER A 1 65 ? 9.785 -3.931 -25.786 1.00 72.62 65 SER A C 1
ATOM 476 O O . SER A 1 65 ? 9.448 -4.409 -24.703 1.00 72.62 65 SER A O 1
ATOM 478 N N . TRP A 1 66 ? 9.951 -2.617 -25.949 1.00 79.12 66 TRP A N 1
ATOM 479 C CA . TRP A 1 66 ? 9.525 -1.599 -24.986 1.00 79.12 66 TRP A CA 1
ATOM 480 C C . TRP A 1 66 ? 8.045 -1.759 -24.592 1.00 79.12 66 TRP A C 1
ATOM 482 O O . TRP A 1 66 ? 7.678 -1.492 -23.444 1.00 79.12 66 TRP A O 1
ATOM 492 N N . ASP A 1 67 ? 7.223 -2.269 -25.509 1.00 77.88 67 ASP A N 1
ATOM 493 C CA . ASP A 1 67 ? 5.790 -2.454 -25.308 1.00 77.88 67 ASP A CA 1
ATOM 494 C C . ASP A 1 67 ? 5.493 -3.517 -24.237 1.00 77.88 67 ASP A C 1
ATOM 496 O O . ASP A 1 67 ? 4.622 -3.298 -23.393 1.00 77.88 67 ASP A O 1
ATOM 500 N N . ASP A 1 68 ? 6.265 -4.610 -24.165 1.00 78.44 68 ASP A N 1
ATOM 501 C CA . ASP A 1 68 ? 6.109 -5.625 -23.110 1.00 78.44 68 ASP A CA 1
ATOM 502 C C . ASP A 1 68 ? 6.472 -5.071 -21.728 1.00 78.44 68 ASP A C 1
ATOM 504 O O . ASP A 1 68 ? 5.804 -5.361 -20.727 1.00 78.44 68 ASP A O 1
ATOM 508 N N . PHE A 1 69 ? 7.529 -4.257 -21.650 1.00 81.69 69 PHE A N 1
ATOM 509 C CA . PHE A 1 69 ? 7.905 -3.578 -20.410 1.00 81.69 69 PHE A CA 1
ATOM 510 C C . PHE A 1 69 ? 6.801 -2.617 -19.967 1.00 81.69 69 PHE A C 1
ATOM 512 O O . PHE A 1 69 ? 6.363 -2.663 -18.813 1.00 81.69 69 PHE A O 1
ATOM 519 N N . GLN A 1 70 ? 6.306 -1.793 -20.893 1.00 85.25 70 GLN A N 1
ATOM 520 C CA . GLN A 1 70 ? 5.216 -0.864 -20.630 1.00 85.25 70 GLN A CA 1
ATOM 521 C C . GLN A 1 70 ? 3.951 -1.608 -20.175 1.00 85.25 70 GLN A C 1
ATOM 523 O O . GLN A 1 70 ? 3.315 -1.196 -19.198 1.00 85.25 70 GLN A O 1
ATOM 528 N N . ALA A 1 71 ? 3.617 -2.735 -20.810 1.00 84.31 71 ALA A N 1
ATOM 529 C CA . ALA A 1 71 ? 2.478 -3.569 -20.443 1.00 84.31 71 ALA A CA 1
ATOM 530 C C . ALA A 1 71 ? 2.612 -4.136 -19.020 1.00 84.31 71 ALA A C 1
ATOM 532 O O . ALA A 1 71 ? 1.669 -4.047 -18.230 1.00 84.31 71 ALA A O 1
ATOM 533 N N . ARG A 1 72 ? 3.790 -4.658 -18.648 1.00 84.19 72 ARG A N 1
ATOM 534 C CA . ARG A 1 72 ? 4.056 -5.198 -17.300 1.00 84.19 72 ARG A CA 1
ATOM 535 C C .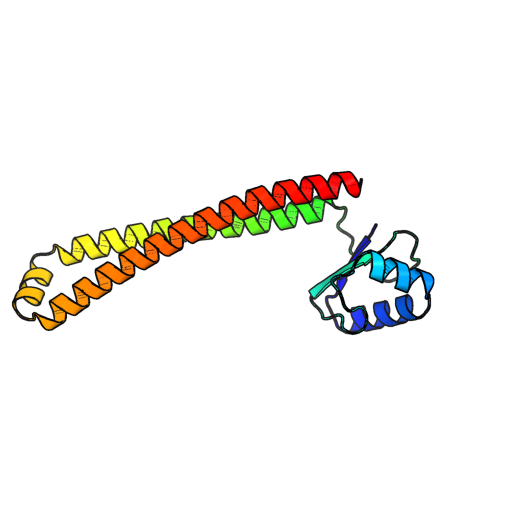 ARG A 1 72 ? 4.067 -4.126 -16.213 1.00 84.19 72 ARG A C 1
ATOM 537 O O . ARG A 1 72 ? 3.533 -4.350 -15.125 1.00 84.19 72 ARG A O 1
ATOM 544 N N . ALA A 1 73 ? 4.655 -2.965 -16.490 1.00 84.88 73 ALA A N 1
ATOM 545 C CA . ALA A 1 73 ? 4.666 -1.844 -15.554 1.00 84.88 73 ALA A CA 1
ATOM 546 C C . ALA A 1 73 ? 3.237 -1.342 -15.285 1.00 84.88 73 ALA A C 1
ATOM 548 O O . ALA A 1 73 ? 2.827 -1.183 -14.132 1.00 84.88 73 ALA A O 1
ATOM 549 N N . THR A 1 74 ? 2.448 -1.183 -16.350 1.00 88.31 74 THR A N 1
ATOM 550 C CA . THR A 1 74 ? 1.053 -0.734 -16.263 1.00 88.31 74 THR A CA 1
ATOM 551 C C . THR A 1 74 ? 0.171 -1.764 -15.553 1.00 88.31 74 THR A C 1
ATOM 553 O O . THR A 1 74 ? -0.630 -1.392 -14.693 1.00 88.31 74 THR A O 1
ATOM 556 N N . SER A 1 75 ? 0.334 -3.060 -15.847 1.00 87.44 75 SER A N 1
ATOM 557 C CA . SER A 1 75 ? -0.456 -4.121 -15.208 1.00 87.44 75 SER A CA 1
ATOM 558 C C . SER A 1 75 ? -0.160 -4.248 -13.712 1.00 87.44 75 SER A C 1
ATOM 560 O O . SER A 1 75 ? -1.087 -4.388 -12.913 1.00 87.44 75 SER A O 1
ATOM 562 N N . SER A 1 76 ? 1.107 -4.115 -13.314 1.00 86.19 76 SER A N 1
ATOM 563 C CA . SER A 1 76 ? 1.526 -4.176 -11.910 1.00 86.19 76 SER A CA 1
ATOM 564 C C . SER A 1 76 ? 0.948 -3.017 -11.096 1.00 86.19 76 SER A C 1
ATOM 566 O O . SER A 1 76 ? 0.393 -3.239 -10.018 1.00 86.19 76 SER A O 1
ATOM 568 N N . LEU A 1 77 ? 1.003 -1.788 -11.625 1.00 90.06 77 LEU A N 1
ATOM 569 C CA . LEU A 1 77 ? 0.366 -0.639 -10.977 1.00 90.06 77 LEU A CA 1
ATOM 570 C C . LEU A 1 77 ? -1.156 -0.770 -10.929 1.00 90.06 77 LEU A C 1
ATOM 572 O O . LEU A 1 77 ? -1.754 -0.464 -9.901 1.00 90.06 77 LEU A O 1
ATOM 576 N N . SER A 1 78 ? -1.788 -1.267 -11.994 1.00 88.81 78 SER A N 1
ATOM 577 C CA . SER A 1 78 ? -3.233 -1.511 -12.001 1.00 88.81 78 SER A CA 1
ATOM 578 C C . SER A 1 78 ? -3.642 -2.515 -10.919 1.00 88.81 78 SER A C 1
ATOM 580 O O . SER A 1 78 ? -4.626 -2.295 -10.215 1.00 88.81 78 SER A O 1
ATOM 582 N N . ALA A 1 79 ? -2.873 -3.593 -10.740 1.00 90.69 79 ALA A N 1
ATOM 583 C CA . ALA A 1 79 ? -3.118 -4.584 -9.696 1.00 90.69 79 ALA A CA 1
ATOM 584 C C . ALA A 1 79 ? -2.941 -3.997 -8.284 1.00 90.69 79 ALA A C 1
ATOM 586 O O . ALA A 1 79 ? -3.741 -4.283 -7.389 1.00 90.69 79 ALA A O 1
ATOM 587 N N . LEU A 1 80 ? -1.930 -3.144 -8.080 1.00 89.88 80 LEU A N 1
ATOM 588 C CA . LEU A 1 80 ? -1.743 -2.415 -6.822 1.00 89.88 80 LEU A CA 1
ATOM 589 C C . LEU A 1 80 ? -2.907 -1.457 -6.544 1.00 89.88 80 LEU A C 1
ATOM 591 O O . LEU A 1 80 ? -3.437 -1.465 -5.434 1.00 89.88 80 LEU A O 1
ATOM 595 N N . ASN A 1 81 ? -3.360 -0.706 -7.550 1.00 91.50 81 ASN A N 1
ATOM 596 C CA . ASN A 1 81 ? -4.515 0.184 -7.430 1.00 91.50 81 ASN A CA 1
ATOM 597 C C . ASN A 1 81 ? -5.798 -0.572 -7.096 1.00 91.50 81 ASN A C 1
ATOM 599 O O . ASN A 1 81 ? -6.562 -0.153 -6.227 1.00 91.50 81 ASN A O 1
ATOM 603 N N . GLN A 1 82 ? -6.024 -1.719 -7.736 1.00 93.12 82 GLN A N 1
ATOM 604 C CA . GLN A 1 82 ? -7.167 -2.566 -7.419 1.00 93.12 82 GLN A CA 1
ATOM 605 C C . GLN A 1 82 ? -7.112 -3.052 -5.967 1.00 93.12 82 GLN A C 1
ATOM 607 O O . GLN A 1 82 ? -8.111 -2.955 -5.257 1.00 93.12 82 GLN A O 1
ATOM 612 N N . ARG A 1 83 ? -5.944 -3.508 -5.495 1.00 93.69 83 ARG A N 1
ATOM 613 C CA . ARG A 1 83 ? -5.765 -3.939 -4.102 1.00 93.69 83 ARG A CA 1
ATOM 614 C C . ARG A 1 83 ? -6.000 -2.796 -3.113 1.00 93.69 83 ARG A C 1
ATOM 616 O O . ARG A 1 83 ? -6.686 -3.010 -2.119 1.00 93.69 83 ARG A O 1
ATOM 623 N N . ALA A 1 84 ? -5.482 -1.601 -3.395 1.00 92.19 84 ALA A N 1
ATOM 624 C CA . ALA A 1 84 ? -5.686 -0.424 -2.555 1.00 92.19 84 ALA A CA 1
ATOM 625 C C . ALA A 1 84 ? -7.175 -0.049 -2.459 1.00 92.19 84 ALA A C 1
ATOM 627 O O . ALA A 1 84 ? -7.693 0.154 -1.363 1.00 92.19 84 ALA A O 1
ATOM 628 N N . ARG A 1 85 ? -7.900 -0.054 -3.586 1.00 93.12 85 ARG A N 1
ATOM 629 C CA . ARG A 1 85 ? -9.355 0.183 -3.607 1.00 93.12 85 ARG A CA 1
ATOM 630 C C . ARG A 1 85 ? 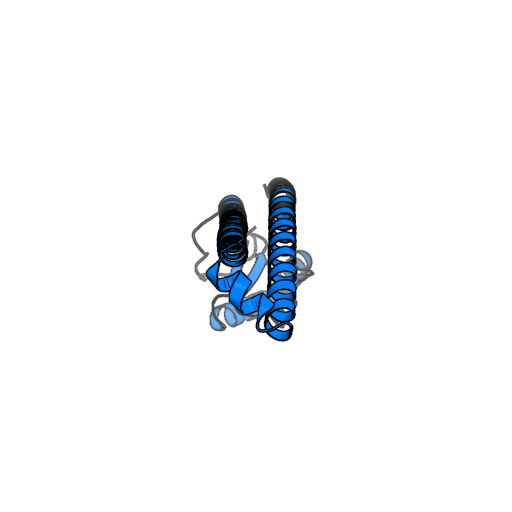-10.124 -0.873 -2.815 1.00 93.12 85 ARG A C 1
ATOM 632 O O . ARG A 1 85 ? -11.000 -0.525 -2.029 1.00 93.12 85 ARG A O 1
ATOM 639 N N . SER A 1 86 ? -9.779 -2.151 -2.979 1.00 94.44 86 SER A N 1
ATOM 640 C CA . SER A 1 86 ? -10.385 -3.227 -2.188 1.00 94.44 86 SER A CA 1
ATOM 641 C C . SER A 1 86 ? -10.123 -3.052 -0.692 1.00 94.44 86 SER A C 1
ATOM 643 O O . SER A 1 86 ? -11.037 -3.242 0.101 1.00 94.44 86 SER A O 1
ATOM 645 N N . GLN A 1 87 ? -8.915 -2.642 -0.300 1.00 94.69 87 GLN A N 1
ATOM 646 C CA . GLN A 1 87 ? -8.582 -2.382 1.100 1.00 94.69 87 GLN A CA 1
ATOM 647 C C . GLN A 1 87 ? -9.417 -1.238 1.690 1.00 94.69 87 GLN A C 1
ATOM 649 O O . GLN A 1 87 ? -9.912 -1.369 2.807 1.00 94.69 87 GLN A O 1
ATOM 654 N N . VAL A 1 88 ? -9.621 -0.149 0.942 1.00 94.81 88 VAL A N 1
ATOM 655 C CA . VAL A 1 88 ? -10.485 0.967 1.367 1.00 94.81 88 VAL A CA 1
ATOM 656 C C . VAL A 1 88 ? -11.919 0.494 1.619 1.00 94.81 88 VAL A C 1
ATOM 658 O O . VAL A 1 88 ? -12.490 0.804 2.665 1.00 94.81 88 VAL A O 1
ATOM 661 N N . GLU A 1 89 ? -12.500 -0.294 0.710 1.00 94.38 89 GLU A N 1
ATOM 662 C CA . GLU A 1 89 ? -13.867 -0.804 0.892 1.00 94.38 89 GLU A CA 1
ATOM 663 C C . GLU A 1 89 ? -13.973 -1.811 2.050 1.00 94.38 89 GLU A C 1
ATOM 665 O O . GLU A 1 89 ? -14.968 -1.795 2.783 1.00 94.38 89 GLU A O 1
ATOM 670 N N . THR A 1 90 ? -12.943 -2.632 2.283 1.00 95.06 90 THR A N 1
ATOM 671 C CA . THR A 1 90 ? -12.870 -3.497 3.470 1.00 95.06 90 THR A CA 1
ATOM 672 C C . THR A 1 90 ? -12.878 -2.668 4.752 1.00 95.06 90 THR A C 1
ATOM 674 O O . THR A 1 90 ? -13.757 -2.868 5.587 1.00 95.06 90 THR A O 1
ATOM 677 N N . LEU A 1 91 ? -11.982 -1.682 4.883 1.00 92.94 91 LEU A N 1
ATOM 678 C CA . LEU A 1 91 ? -11.898 -0.825 6.075 1.00 92.94 91 LEU A CA 1
ATOM 679 C C . LEU A 1 91 ? -13.201 -0.058 6.326 1.00 92.94 91 LEU A C 1
ATOM 681 O O . LEU A 1 91 ? -13.656 0.079 7.461 1.00 92.94 91 LEU A O 1
ATOM 685 N N . LYS A 1 92 ? -13.847 0.415 5.260 1.00 93.69 92 LYS A N 1
ATOM 686 C CA . LYS A 1 92 ? -15.153 1.075 5.334 1.00 93.69 92 LYS A CA 1
ATOM 687 C C . LYS A 1 92 ? -16.242 0.129 5.841 1.00 93.69 92 LYS A C 1
ATOM 689 O O . LYS A 1 92 ? -17.039 0.524 6.693 1.00 93.69 92 LYS A O 1
ATOM 694 N N . THR A 1 93 ? -16.265 -1.112 5.356 1.00 94.06 93 THR A N 1
ATOM 695 C CA . THR A 1 93 ? -17.208 -2.147 5.809 1.00 94.06 93 THR A CA 1
ATOM 696 C C . THR A 1 93 ? -16.962 -2.514 7.272 1.00 94.06 93 THR A C 1
ATOM 698 O O . THR A 1 93 ? -17.899 -2.544 8.072 1.00 94.06 93 THR A O 1
ATOM 701 N N . GLU A 1 94 ? -15.703 -2.714 7.660 1.00 91.94 94 GLU A N 1
ATOM 702 C CA . GLU A 1 94 ? -15.303 -2.985 9.043 1.00 91.94 94 GLU A CA 1
ATOM 703 C C . GLU A 1 94 ? -15.717 -1.843 9.973 1.00 91.94 94 GLU A C 1
ATOM 705 O O . GLU A 1 94 ? -16.355 -2.079 10.999 1.00 91.94 94 GLU A O 1
ATOM 710 N N . ARG A 1 95 ? -15.465 -0.588 9.584 1.00 92.50 95 ARG A N 1
ATOM 711 C CA . ARG A 1 95 ? -15.883 0.593 10.349 1.00 92.50 95 ARG A CA 1
ATOM 712 C C . ARG A 1 95 ? -17.400 0.671 10.518 1.00 92.50 95 ARG A C 1
ATOM 714 O O . ARG A 1 95 ? -17.879 1.034 11.596 1.00 92.50 95 ARG A O 1
ATOM 721 N N . GLN A 1 96 ? -18.175 0.346 9.484 1.00 92.00 96 GLN A N 1
ATOM 722 C CA . GLN A 1 96 ? -19.637 0.281 9.585 1.00 92.00 96 GLN A CA 1
ATOM 723 C C . GLN A 1 96 ? -20.082 -0.820 10.558 1.00 92.00 96 GLN A C 1
ATOM 725 O O . GLN A 1 96 ? -20.968 -0.586 11.389 1.00 92.00 96 GLN A O 1
ATOM 730 N N . GLY A 1 97 ? -19.428 -1.984 10.512 1.00 91.75 97 GLY A N 1
ATOM 731 C CA . GLY A 1 97 ? -19.623 -3.078 11.463 1.00 91.75 97 GLY A CA 1
ATOM 732 C C . GLY A 1 97 ? -19.333 -2.648 12.902 1.00 91.75 97 GLY A C 1
ATOM 733 O O . GLY A 1 97 ? -20.201 -2.770 13.766 1.00 91.75 97 GLY A O 1
ATOM 734 N N . LEU A 1 98 ? -18.168 -2.043 13.146 1.00 90.94 98 LEU A N 1
ATOM 735 C CA . LEU A 1 98 ? -17.771 -1.500 14.449 1.00 90.94 98 LEU A CA 1
ATOM 736 C C . LEU A 1 98 ? -18.763 -0.451 14.954 1.00 90.94 98 LEU A C 1
ATOM 738 O O . LEU A 1 98 ? -19.217 -0.525 16.091 1.00 90.94 98 LEU A O 1
ATOM 742 N N . THR A 1 99 ? -19.180 0.480 14.096 1.00 89.00 99 THR A N 1
ATOM 743 C CA . THR A 1 99 ? -20.167 1.511 14.454 1.00 89.00 99 THR A CA 1
ATOM 744 C C . THR A 1 99 ? -21.507 0.892 14.855 1.00 89.00 99 THR A C 1
ATOM 746 O O . THR A 1 99 ? -22.166 1.362 15.785 1.00 89.00 99 THR A O 1
ATOM 749 N N . THR A 1 100 ? -21.926 -0.170 14.167 1.00 92.88 100 THR A N 1
ATOM 750 C CA . THR A 1 100 ? -23.159 -0.899 14.487 1.00 92.88 100 THR A CA 1
ATOM 751 C C . THR A 1 100 ? -23.034 -1.613 15.832 1.00 92.88 100 THR A C 1
ATOM 753 O O . THR A 1 100 ? -23.927 -1.492 16.674 1.00 92.88 100 THR A O 1
ATOM 756 N N . LEU A 1 101 ? -21.902 -2.277 16.081 1.00 91.25 101 LEU A N 1
ATOM 757 C CA . LEU A 1 101 ? -21.603 -2.920 17.362 1.00 91.25 101 LEU A CA 1
ATOM 758 C C . LEU A 1 101 ? -21.562 -1.903 18.511 1.00 91.25 101 LEU A C 1
ATOM 760 O O . LEU A 1 101 ? -22.182 -2.136 19.549 1.00 91.25 101 LEU A O 1
ATOM 764 N N . PHE A 1 102 ? -20.932 -0.743 18.309 1.00 89.25 102 PHE A N 1
ATOM 765 C CA . PHE A 1 102 ? -20.857 0.363 19.278 1.00 89.25 102 PHE A CA 1
ATOM 766 C C . PHE A 1 102 ? -22.230 0.933 19.627 1.00 89.25 102 PHE A C 1
ATOM 768 O O . PHE A 1 102 ? -22.471 1.361 20.753 1.00 89.25 102 PHE A O 1
ATOM 775 N N . LYS A 1 103 ? -23.177 0.891 18.689 1.00 89.81 103 LYS A N 1
ATOM 776 C CA . LYS A 1 103 ? -24.555 1.330 18.933 1.00 89.81 103 LYS A CA 1
ATOM 777 C C . LYS A 1 103 ? -25.417 0.283 19.639 1.00 89.81 103 LYS A C 1
ATOM 779 O O . LYS A 1 103 ? -26.512 0.646 20.089 1.00 89.81 103 LYS A O 1
ATOM 784 N N . SER A 1 104 ? -24.955 -0.964 19.747 1.00 95.19 104 SER A N 1
ATOM 785 C CA . SER A 1 104 ? -25.713 -2.061 20.350 1.00 95.19 104 SER A CA 1
ATOM 786 C C . SER A 1 104 ? -25.999 -1.814 21.834 1.00 95.19 104 SER A C 1
ATOM 788 O O . SER A 1 104 ? -25.184 -1.264 22.575 1.00 95.19 104 SER A O 1
ATOM 790 N N . ALA A 1 105 ? -27.178 -2.238 22.292 1.00 93.19 105 ALA A N 1
ATOM 791 C CA . ALA A 1 105 ? -27.600 -2.030 23.677 1.00 93.19 105 ALA A CA 1
ATOM 792 C C . ALA A 1 105 ? -26.726 -2.790 24.690 1.00 93.19 105 ALA A C 1
ATOM 794 O O . ALA A 1 105 ? -26.561 -2.334 25.817 1.00 93.19 105 ALA A O 1
ATOM 795 N N . ALA A 1 106 ? -26.171 -3.944 24.305 1.00 91.19 106 ALA A N 1
ATOM 796 C CA . ALA A 1 106 ? -25.272 -4.716 25.159 1.00 91.19 106 ALA A CA 1
ATOM 797 C C . ALA A 1 106 ? -23.948 -3.975 25.391 1.00 91.19 106 ALA A C 1
ATOM 799 O O . ALA A 1 106 ? -23.534 -3.814 26.537 1.00 91.19 106 ALA A O 1
ATOM 800 N N . LEU A 1 107 ? -23.331 -3.458 24.323 1.00 91.88 107 LEU A N 1
ATOM 801 C CA . LEU A 1 107 ? -22.058 -2.753 24.434 1.00 91.88 107 LEU A CA 1
ATOM 802 C C . LEU A 1 107 ? -22.215 -1.382 25.105 1.00 91.88 107 LEU A C 1
ATOM 804 O O . LEU A 1 107 ? -21.366 -1.013 25.905 1.00 91.88 107 LEU A O 1
ATOM 808 N N . LYS A 1 108 ? -23.331 -0.675 24.879 1.00 92.38 108 LYS A N 1
ATOM 809 C CA . LYS A 1 108 ? -23.649 0.568 25.607 1.00 92.38 108 LYS A CA 1
ATOM 810 C C . LYS A 1 108 ? -23.730 0.359 27.116 1.00 92.38 108 LYS A C 1
ATOM 812 O O . LYS A 1 108 ? -23.090 1.088 27.856 1.00 92.38 108 LYS A O 1
ATOM 817 N N . ARG A 1 109 ? -24.440 -0.680 27.573 1.00 93.31 109 ARG A N 1
ATOM 818 C CA . ARG A 1 109 ? -24.500 -1.007 29.010 1.00 93.31 109 ARG A CA 1
ATOM 819 C C . ARG A 1 109 ? -23.116 -1.299 29.589 1.00 93.31 109 ARG A C 1
ATOM 821 O O . ARG A 1 109 ? -22.848 -0.921 30.722 1.00 93.31 109 ARG A O 1
ATOM 828 N N . LEU A 1 110 ? -22.246 -1.949 28.814 1.00 92.50 110 LEU A N 1
ATOM 829 C CA . LEU A 1 110 ? -20.872 -2.225 29.227 1.00 92.50 110 LEU A CA 1
ATOM 830 C C . LEU A 1 110 ? -20.023 -0.943 29.293 1.00 92.50 110 LEU A C 1
ATOM 832 O O . LEU A 1 110 ? -19.279 -0.763 30.247 1.00 92.50 110 LEU A O 1
ATOM 836 N N . GLN A 1 111 ? -20.176 -0.030 28.331 1.00 92.31 111 GLN A N 1
ATOM 837 C CA . GLN A 1 111 ? -19.524 1.287 28.333 1.00 92.31 111 GLN A CA 1
ATOM 838 C C . GLN A 1 111 ? -20.004 2.190 29.476 1.00 92.31 111 GLN A C 1
ATOM 840 O O . GLN A 1 111 ? -19.219 2.965 30.016 1.00 92.31 111 GLN A O 1
ATOM 845 N N . ASP A 1 112 ? -21.287 2.112 29.830 1.00 92.44 112 ASP A N 1
ATOM 846 C CA . ASP A 1 112 ? -21.857 2.875 30.943 1.00 92.44 112 ASP A CA 1
ATOM 847 C C . ASP A 1 112 ? -21.384 2.320 32.297 1.00 92.44 112 ASP A C 1
ATOM 849 O O . ASP A 1 112 ? -21.195 3.081 33.245 1.00 92.44 112 ASP A O 1
ATOM 853 N N . ALA A 1 113 ? -21.155 1.003 32.380 1.00 94.62 113 ALA A N 1
ATOM 854 C CA . ALA A 1 113 ? -20.591 0.342 33.556 1.00 94.62 113 ALA A CA 1
ATOM 855 C C . ALA A 1 113 ? -19.066 0.530 33.688 1.00 94.62 113 ALA A C 1
ATOM 857 O O . ALA A 1 113 ? -18.555 0.535 34.807 1.00 94.62 113 ALA A O 1
ATOM 858 N N . ASP A 1 114 ? -18.349 0.701 32.571 1.00 95.62 114 ASP A N 1
ATOM 859 C CA . ASP A 1 114 ? -16.897 0.900 32.528 1.00 95.62 114 ASP A CA 1
ATOM 860 C C . ASP A 1 114 ? -16.500 2.106 31.641 1.00 95.62 114 ASP A C 1
ATOM 862 O O . ASP A 1 114 ? -16.319 1.987 30.420 1.00 95.62 114 ASP A O 1
ATOM 866 N N . PRO A 1 115 ? -16.288 3.286 32.254 1.00 92.44 115 PRO A N 1
ATOM 867 C CA . PRO A 1 115 ? -15.835 4.482 31.548 1.00 92.44 115 PRO A CA 1
ATOM 868 C C . PRO A 1 115 ? -14.436 4.361 30.927 1.00 92.44 115 PRO A C 1
ATOM 870 O O . PRO A 1 115 ? -14.125 5.094 29.983 1.00 92.44 115 PRO A O 1
ATOM 873 N N . ALA A 1 116 ? -13.567 3.484 31.446 1.00 94.44 116 ALA A N 1
ATOM 874 C CA . ALA A 1 116 ? -12.242 3.266 30.872 1.00 94.44 116 ALA A CA 1
ATOM 875 C C . ALA A 1 116 ? -12.355 2.493 29.554 1.00 94.44 116 ALA A C 1
ATOM 877 O O . ALA A 1 116 ? -11.741 2.890 28.560 1.00 94.44 116 ALA A O 1
ATOM 878 N N . LEU A 1 117 ? -13.214 1.471 29.513 1.00 92.38 117 LEU A N 1
ATOM 879 C CA . LEU A 1 117 ? -13.555 0.763 28.280 1.00 92.38 117 LEU A CA 1
ATOM 880 C C . LEU A 1 117 ? -14.157 1.712 27.238 1.00 92.38 117 LEU A C 1
ATOM 882 O O . LEU A 1 117 ? -13.781 1.657 26.068 1.00 92.38 117 LEU A O 1
ATOM 886 N N . LYS A 1 118 ? -15.049 2.622 27.649 1.00 92.94 118 LYS A N 1
ATOM 887 C CA . LYS A 1 118 ? -15.613 3.635 26.747 1.00 92.94 118 LYS A CA 1
ATOM 888 C C . LYS A 1 118 ? -14.525 4.456 26.050 1.00 92.94 118 LYS A C 1
ATOM 890 O O . LYS A 1 118 ? -14.524 4.535 24.827 1.00 92.94 118 LYS A O 1
ATOM 895 N N . LYS A 1 119 ? -13.549 4.972 26.806 1.00 93.50 119 LYS A N 1
ATOM 896 C CA . LYS A 1 119 ? -12.412 5.718 26.237 1.00 93.50 119 LYS A CA 1
ATOM 897 C C . LYS A 1 119 ? -11.586 4.885 25.256 1.00 93.50 119 LYS A C 1
ATOM 899 O O . LYS A 1 119 ? -11.152 5.409 24.237 1.00 93.50 119 LYS A O 1
ATOM 904 N N . GLN A 1 120 ? -11.361 3.605 25.553 1.00 93.38 120 GLN A N 1
ATOM 905 C CA . GLN A 1 120 ? -10.626 2.712 24.651 1.00 93.38 120 GLN A CA 1
ATOM 906 C C . GLN A 1 120 ? -11.382 2.476 23.340 1.00 93.38 120 GLN A C 1
ATOM 908 O O . GLN A 1 120 ? -10.770 2.478 22.274 1.00 93.38 120 GLN A O 1
ATOM 913 N N . LEU A 1 121 ? -12.704 2.302 23.405 1.00 92.00 121 LEU A N 1
ATOM 914 C CA . LEU A 1 121 ? -13.544 2.118 22.220 1.00 92.00 121 LEU A CA 1
ATOM 915 C C . LEU A 1 121 ? -13.638 3.396 21.379 1.00 92.00 121 LEU A C 1
ATOM 917 O O . LEU A 1 121 ? -13.572 3.310 20.154 1.00 92.00 121 LEU A O 1
ATOM 921 N N . ASP A 1 122 ? -13.724 4.564 22.019 1.00 91.62 122 ASP A N 1
ATOM 922 C CA . ASP A 1 122 ? -13.691 5.858 21.330 1.00 91.62 122 ASP A CA 1
ATOM 923 C C . ASP A 1 122 ? -12.349 6.050 20.601 1.00 91.62 122 ASP A C 1
ATOM 925 O O . ASP A 1 122 ? -12.336 6.318 19.399 1.00 91.62 122 ASP A O 1
ATOM 929 N N . ALA A 1 123 ? -11.222 5.792 21.277 1.00 93.00 123 ALA A N 1
ATOM 930 C CA . ALA A 1 123 ? -9.888 5.859 20.672 1.00 93.00 123 ALA A CA 1
ATOM 931 C C . ALA A 1 123 ? -9.711 4.858 19.514 1.00 93.00 123 ALA A C 1
ATOM 933 O O . ALA A 1 123 ? -9.143 5.196 18.476 1.00 93.00 123 ALA A O 1
ATOM 934 N N . ALA A 1 124 ? -10.231 3.634 19.650 1.00 91.94 124 ALA A N 1
ATOM 935 C CA . ALA A 1 124 ? -10.222 2.652 18.567 1.00 91.94 124 ALA A CA 1
ATOM 936 C C . ALA A 1 124 ? -11.070 3.112 17.366 1.00 91.94 124 ALA A C 1
ATOM 938 O O . ALA A 1 124 ? -10.684 2.896 16.218 1.00 91.94 124 ALA A O 1
ATOM 939 N N . GLY A 1 125 ? -12.205 3.774 17.613 1.00 91.38 125 GLY A N 1
ATOM 940 C CA . GLY A 1 125 ? -13.041 4.368 16.569 1.00 91.38 125 GLY A CA 1
ATOM 941 C C . GLY A 1 125 ? -12.350 5.520 15.834 1.00 91.38 125 GLY A C 1
ATOM 942 O O . GLY A 1 125 ? -12.436 5.606 14.606 1.00 91.38 125 GLY A O 1
ATOM 943 N N . GLU A 1 126 ? -11.634 6.376 16.565 1.00 93.75 126 GLU A N 1
ATOM 944 C CA . GLU A 1 126 ? -10.804 7.440 15.991 1.00 93.75 126 GLU A CA 1
ATOM 945 C C . GLU A 1 126 ? -9.678 6.865 15.129 1.00 93.75 126 GLU A C 1
ATOM 947 O O . GLU A 1 126 ? -9.526 7.281 13.977 1.00 93.75 126 GLU A O 1
ATOM 952 N N . GLN A 1 127 ? -8.957 5.858 15.634 1.00 93.44 127 GLN A N 1
ATOM 953 C CA . GLN A 1 127 ? -7.898 5.181 14.886 1.00 93.44 127 GLN A CA 1
ATOM 954 C C . GLN A 1 127 ? -8.441 4.534 13.607 1.00 93.44 127 GLN A C 1
ATOM 956 O O . GLN A 1 127 ? -7.910 4.783 12.530 1.00 93.44 127 GLN A O 1
ATOM 961 N N . ALA A 1 128 ? -9.554 3.798 13.686 1.00 91.19 128 ALA A N 1
ATOM 962 C CA . ALA A 1 128 ? -10.182 3.192 12.512 1.00 91.19 128 ALA A CA 1
ATOM 963 C C . ALA A 1 128 ? -10.602 4.243 11.465 1.00 91.19 128 ALA A C 1
ATOM 965 O O . ALA A 1 128 ? -10.483 4.019 10.259 1.00 91.19 128 ALA A O 1
ATOM 966 N N . SER A 1 129 ? -11.072 5.417 11.904 1.00 92.44 129 SER A N 1
ATOM 967 C CA . SER A 1 129 ? -11.382 6.526 10.995 1.00 92.44 129 SER A CA 1
ATOM 968 C C . SER A 1 129 ? -10.125 7.139 10.368 1.00 92.44 129 SER A C 1
ATOM 970 O O . SER A 1 129 ? -10.173 7.557 9.208 1.00 92.44 129 SER A O 1
ATOM 972 N N . ALA A 1 130 ? -9.026 7.230 11.117 1.00 94.38 130 ALA A N 1
ATOM 973 C CA . ALA A 1 130 ? -7.748 7.723 10.616 1.00 94.38 130 ALA A CA 1
ATOM 974 C C . ALA A 1 130 ? -7.147 6.753 9.587 1.00 94.38 130 ALA A C 1
ATOM 976 O O . ALA A 1 130 ? -6.746 7.189 8.507 1.00 94.38 130 ALA A O 1
ATOM 977 N N . ASP A 1 131 ? -7.179 5.452 9.875 1.00 91.94 131 ASP A N 1
ATOM 978 C CA . ASP A 1 131 ? -6.694 4.388 8.993 1.00 91.94 131 ASP A CA 1
ATOM 979 C C . ASP A 1 131 ? -7.472 4.361 7.674 1.00 91.94 131 ASP A C 1
ATOM 981 O O . ASP A 1 131 ? -6.870 4.302 6.600 1.00 91.94 131 ASP A O 1
ATOM 985 N N . GLN A 1 132 ? 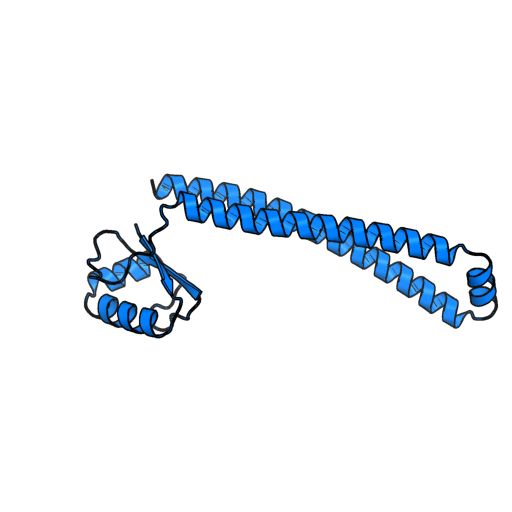-8.805 4.499 7.725 1.00 92.38 132 GLN A N 1
ATOM 986 C CA . GLN A 1 132 ? -9.624 4.619 6.517 1.00 92.38 132 GLN A CA 1
ATOM 987 C C . GLN A 1 132 ? -9.190 5.822 5.665 1.00 92.38 132 GLN A C 1
ATOM 989 O O . GLN A 1 132 ? -8.979 5.685 4.461 1.00 92.38 132 GLN A O 1
ATOM 994 N N . LYS A 1 133 ? -9.016 6.998 6.279 1.00 94.50 133 LYS A N 1
ATOM 995 C CA . LYS A 1 133 ? -8.617 8.218 5.561 1.00 94.50 133 LYS A CA 1
ATOM 996 C C . LYS A 1 133 ? -7.206 8.106 4.973 1.00 94.50 133 LYS A C 1
ATOM 998 O O . LYS A 1 133 ? -6.951 8.590 3.866 1.00 94.50 133 LYS A O 1
ATOM 1003 N N . ALA A 1 134 ? -6.286 7.471 5.697 1.00 93.88 134 ALA A N 1
ATOM 1004 C CA . ALA A 1 134 ? -4.937 7.200 5.217 1.00 93.88 134 ALA A CA 1
ATOM 1005 C C . ALA A 1 134 ? -4.962 6.256 4.004 1.00 93.88 134 ALA A C 1
ATOM 1007 O O . ALA A 1 134 ? -4.308 6.539 3.000 1.00 93.88 134 ALA A O 1
ATOM 1008 N N . ALA A 1 135 ? -5.771 5.194 4.055 1.00 92.75 135 ALA A N 1
ATOM 1009 C CA . ALA A 1 135 ? -5.949 4.270 2.939 1.00 92.75 135 ALA A CA 1
ATOM 1010 C C . ALA A 1 135 ? -6.582 4.948 1.710 1.00 92.75 135 ALA A C 1
ATOM 1012 O O . ALA A 1 135 ? -6.108 4.744 0.594 1.00 92.75 135 ALA A O 1
ATOM 1013 N N . GLU A 1 136 ? -7.595 5.800 1.899 1.00 94.19 136 GLU A N 1
ATOM 1014 C CA . GLU A 1 136 ? -8.201 6.601 0.821 1.00 94.19 136 GLU A CA 1
ATOM 1015 C C . GLU A 1 136 ? -7.172 7.528 0.160 1.00 94.19 136 GLU A C 1
ATOM 1017 O O . GLU A 1 136 ? -7.090 7.607 -1.067 1.00 94.19 136 GLU A O 1
ATOM 1022 N N . THR A 1 137 ? -6.335 8.183 0.969 1.00 94.75 137 THR A N 1
ATOM 1023 C CA . THR A 1 137 ? -5.265 9.061 0.476 1.00 94.75 137 THR A CA 1
ATOM 1024 C C . THR A 1 137 ? -4.217 8.271 -0.309 1.00 94.75 137 THR A C 1
ATOM 1026 O O . THR A 1 137 ? -3.835 8.678 -1.405 1.00 94.75 137 THR A O 1
ATOM 1029 N N . ALA A 1 138 ? -3.782 7.119 0.208 1.00 92.06 138 ALA A N 1
ATOM 1030 C CA . ALA A 1 138 ? -2.825 6.250 -0.472 1.00 92.06 138 ALA A CA 1
ATOM 1031 C C . ALA A 1 138 ? -3.382 5.714 -1.802 1.00 92.06 138 ALA A C 1
ATOM 1033 O O . ALA A 1 138 ? -2.672 5.697 -2.806 1.00 92.06 138 ALA A O 1
ATOM 1034 N N . ALA A 1 139 ? -4.662 5.330 -1.842 1.00 91.94 139 ALA A N 1
ATOM 1035 C CA . ALA A 1 139 ? -5.323 4.901 -3.072 1.00 91.94 139 ALA A CA 1
ATOM 1036 C C . ALA A 1 139 ? -5.379 6.030 -4.118 1.00 91.94 139 ALA A C 1
ATOM 1038 O O . ALA A 1 139 ? -5.106 5.788 -5.293 1.00 91.94 139 ALA A O 1
ATOM 1039 N N . ALA A 1 140 ? -5.666 7.269 -3.702 1.00 93.50 140 ALA A N 1
ATOM 1040 C CA . ALA A 1 140 ? -5.648 8.427 -4.597 1.00 93.50 140 ALA A CA 1
ATOM 1041 C C . ALA A 1 140 ? -4.238 8.721 -5.144 1.00 93.50 140 ALA A C 1
ATOM 1043 O O . ALA A 1 140 ? -4.079 8.965 -6.341 1.00 93.50 140 ALA A O 1
ATOM 1044 N N . GLN A 1 141 ? -3.208 8.632 -4.296 1.00 93.75 141 GLN A N 1
ATOM 1045 C CA . GLN A 1 141 ? -1.810 8.800 -4.706 1.00 93.75 141 GLN A CA 1
ATOM 1046 C C . GLN A 1 141 ? -1.370 7.726 -5.707 1.00 93.75 141 GLN A C 1
ATOM 1048 O O . GLN A 1 141 ? -0.721 8.043 -6.702 1.00 93.75 141 GLN A O 1
ATOM 1053 N N . LEU A 1 142 ? -1.748 6.462 -5.494 1.00 92.62 142 LEU A N 1
ATOM 1054 C CA . LEU A 1 142 ? -1.448 5.382 -6.439 1.00 92.62 142 LEU A CA 1
ATOM 1055 C C . LEU A 1 142 ? -2.155 5.580 -7.790 1.00 92.62 142 LEU A C 1
ATOM 1057 O O . LEU A 1 142 ? -1.598 5.237 -8.837 1.00 92.62 142 LEU A O 1
ATOM 1061 N N . GLU A 1 143 ? -3.355 6.161 -7.805 1.00 92.69 143 GLU A N 1
ATOM 1062 C CA . GLU A 1 143 ? -4.042 6.519 -9.048 1.00 92.69 143 GLU A CA 1
ATOM 1063 C C . GLU A 1 143 ? -3.308 7.639 -9.802 1.00 92.69 143 GLU A C 1
ATOM 1065 O O . GLU A 1 143 ? -3.141 7.569 -11.023 1.00 92.69 143 GLU A O 1
ATOM 1070 N N . GLU A 1 144 ? -2.824 8.653 -9.087 1.00 93.75 144 GLU A N 1
ATOM 1071 C CA . GLU A 1 144 ? -2.010 9.722 -9.668 1.00 93.75 144 GLU A CA 1
ATOM 1072 C C . GLU A 1 144 ? -0.672 9.191 -10.203 1.00 93.75 144 GLU A C 1
ATOM 1074 O O . GLU A 1 144 ? -0.307 9.475 -11.346 1.00 93.75 144 GLU A O 1
ATOM 1079 N N . MET A 1 145 ? 0.013 8.333 -9.442 1.00 90.06 145 MET A N 1
ATOM 1080 C CA . MET A 1 145 ? 1.238 7.662 -9.886 1.00 90.06 145 MET A CA 1
ATOM 1081 C C . MET A 1 145 ? 1.012 6.827 -11.147 1.00 90.06 145 MET A C 1
ATOM 1083 O O . MET A 1 145 ? 1.851 6.847 -12.044 1.00 90.06 145 MET A O 1
ATOM 1087 N N . GLN A 1 146 ? -0.118 6.120 -11.255 1.00 91.25 146 GLN A N 1
ATOM 1088 C CA . GLN A 1 146 ? -0.459 5.373 -12.468 1.00 91.25 146 GLN A CA 1
ATOM 1089 C C . GLN A 1 146 ? -0.619 6.300 -13.679 1.00 91.25 146 GLN A C 1
ATOM 1091 O O . GLN A 1 146 ? -0.121 5.975 -14.760 1.00 91.25 146 GLN A O 1
ATOM 1096 N N . LYS A 1 147 ? -1.268 7.459 -13.510 1.00 91.62 147 LYS A N 1
ATOM 1097 C CA . LYS A 1 147 ? -1.419 8.460 -14.581 1.00 91.62 147 LYS A CA 1
ATOM 1098 C C . LYS A 1 147 ? -0.065 9.031 -15.006 1.00 91.62 147 LYS A C 1
ATOM 1100 O O . LYS A 1 147 ? 0.222 9.082 -16.202 1.00 91.62 147 LYS A O 1
ATOM 1105 N N . LEU A 1 148 ? 0.776 9.408 -14.042 1.00 92.31 148 LEU A N 1
ATOM 1106 C CA . LEU A 1 148 ? 2.112 9.948 -14.302 1.00 92.31 148 LEU A CA 1
ATOM 1107 C C . LEU A 1 148 ? 3.015 8.918 -14.984 1.00 92.31 148 LEU A C 1
ATOM 1109 O O . LEU A 1 148 ? 3.619 9.229 -16.009 1.00 92.31 148 LEU A O 1
ATOM 1113 N N . LEU A 1 149 ? 3.058 7.680 -14.477 1.00 89.25 149 LEU A N 1
ATOM 1114 C CA . LEU A 1 149 ? 3.870 6.622 -15.073 1.00 89.25 149 LEU A CA 1
ATOM 1115 C C . LEU A 1 149 ? 3.410 6.311 -16.500 1.00 89.25 149 LEU A C 1
ATOM 1117 O O . LEU A 1 149 ? 4.246 6.188 -17.386 1.00 89.25 149 LEU A O 1
ATOM 1121 N N . GLY A 1 150 ? 2.100 6.228 -16.750 1.00 88.81 150 GLY A N 1
ATOM 1122 C CA . GLY A 1 150 ? 1.577 6.028 -18.103 1.00 88.81 150 GLY A CA 1
ATOM 1123 C C . GLY A 1 150 ? 2.007 7.138 -19.071 1.00 88.81 150 GLY A C 1
ATOM 1124 O O . GLY A 1 150 ? 2.398 6.855 -20.204 1.00 88.81 150 GLY A O 1
ATOM 1125 N N . GLY A 1 151 ? 2.000 8.394 -18.610 1.00 88.25 151 GLY A N 1
ATOM 1126 C CA . GLY A 1 151 ? 2.480 9.541 -19.382 1.00 88.25 151 GLY A CA 1
ATOM 1127 C C . GLY A 1 151 ? 3.982 9.491 -19.674 1.00 88.25 151 GLY A C 1
ATOM 1128 O O . GLY A 1 151 ? 4.392 9.686 -20.819 1.00 88.25 151 GLY A O 1
ATOM 1129 N N . GLU A 1 152 ? 4.799 9.192 -18.664 1.00 88.88 152 GLU A N 1
ATOM 1130 C CA . GLU A 1 152 ? 6.258 9.092 -18.799 1.00 88.88 152 GLU A CA 1
ATOM 1131 C C . GLU A 1 152 ? 6.683 7.892 -19.652 1.00 88.88 152 GLU A C 1
ATOM 1133 O O . GLU A 1 152 ? 7.512 8.042 -20.547 1.00 88.88 152 GLU A O 1
ATOM 1138 N N . LEU A 1 153 ? 6.063 6.721 -19.476 1.00 88.75 153 LEU A N 1
ATOM 1139 C CA . LEU A 1 153 ? 6.316 5.561 -20.335 1.00 88.75 153 LEU A CA 1
ATOM 1140 C C . LEU A 1 153 ? 5.923 5.847 -21.790 1.00 88.75 153 LEU A C 1
ATOM 1142 O O . LEU A 1 153 ? 6.656 5.491 -22.708 1.00 88.75 153 LEU A O 1
ATOM 1146 N N . GLY A 1 154 ? 4.821 6.560 -22.026 1.00 86.00 154 GLY A N 1
ATOM 1147 C CA . GLY A 1 154 ? 4.456 6.993 -23.375 1.00 86.00 154 GLY A CA 1
ATOM 1148 C C . GLY A 1 154 ? 5.478 7.956 -23.998 1.00 86.00 154 GLY A C 1
ATOM 1149 O O . GLY A 1 154 ? 5.758 7.870 -25.193 1.00 86.00 154 GLY A O 1
ATOM 1150 N N . ARG A 1 155 ? 6.059 8.867 -23.205 1.00 88.06 155 ARG A N 1
ATOM 1151 C CA . ARG A 1 155 ? 7.127 9.779 -23.658 1.00 88.06 155 ARG A CA 1
ATOM 1152 C C . ARG A 1 155 ? 8.415 9.028 -23.974 1.00 88.06 155 ARG A C 1
ATOM 1154 O O . ARG A 1 155 ? 8.984 9.240 -25.039 1.00 88.06 155 ARG A O 1
ATOM 1161 N N . LEU A 1 156 ? 8.845 8.147 -23.075 1.00 83.69 156 LEU A N 1
ATOM 1162 C CA . LEU A 1 156 ? 10.041 7.328 -23.255 1.00 83.69 156 LEU A CA 1
ATOM 1163 C C . LEU A 1 156 ? 9.898 6.388 -24.454 1.00 83.69 156 LEU A C 1
ATOM 1165 O O . LEU A 1 156 ? 10.828 6.289 -25.244 1.00 83.69 156 LEU A O 1
ATOM 1169 N N . GLY A 1 157 ? 8.719 5.799 -24.666 1.00 81.25 157 GLY A N 1
ATOM 1170 C CA . GLY A 1 157 ? 8.444 4.979 -25.847 1.00 81.25 157 GLY A CA 1
ATOM 1171 C C . GLY A 1 157 ? 8.636 5.735 -27.158 1.00 81.25 157 GLY A C 1
ATOM 1172 O O . GLY A 1 157 ? 9.272 5.220 -28.066 1.00 81.25 157 GLY A O 1
ATOM 1173 N N . LYS A 1 158 ? 8.192 6.996 -27.236 1.00 82.88 158 LYS A N 1
ATOM 1174 C CA . LYS A 1 158 ? 8.409 7.853 -28.419 1.00 82.88 158 LYS A CA 1
ATOM 1175 C C . LYS A 1 158 ? 9.870 8.242 -28.653 1.00 82.88 158 LYS A C 1
ATOM 1177 O O . LYS A 1 158 ? 10.206 8.620 -29.764 1.00 82.88 158 LYS A O 1
ATOM 1182 N N . LEU A 1 159 ? 10.701 8.238 -27.611 1.00 75.75 159 LEU A N 1
ATOM 1183 C CA . LEU A 1 159 ? 12.138 8.517 -27.718 1.00 75.75 159 LEU A CA 1
ATOM 1184 C C . LEU A 1 159 ? 12.951 7.264 -28.064 1.00 75.75 159 LEU A C 1
ATOM 1186 O O . LEU A 1 159 ? 14.102 7.379 -28.481 1.00 75.75 159 LEU A O 1
ATOM 1190 N N . LEU A 1 160 ? 12.381 6.085 -27.812 1.00 64.12 160 LEU A N 1
ATOM 1191 C CA . LEU A 1 160 ? 13.021 4.785 -27.995 1.00 64.12 160 LEU A CA 1
ATOM 1192 C C . LEU A 1 160 ? 12.570 4.058 -29.274 1.00 64.12 160 LEU A C 1
ATOM 1194 O O . LEU A 1 160 ? 13.237 3.094 -29.654 1.00 64.12 160 LEU A O 1
ATOM 1198 N N . ALA A 1 161 ? 11.474 4.501 -29.897 1.00 56.84 161 ALA A N 1
ATOM 1199 C CA . ALA A 1 161 ? 10.997 4.092 -31.221 1.00 56.84 161 ALA A CA 1
ATOM 1200 C C . ALA A 1 161 ? 11.603 4.970 -32.325 1.00 56.84 161 ALA A C 1
ATOM 1202 O O . ALA A 1 161 ? 11.912 4.411 -33.401 1.00 56.84 161 ALA A O 1
#

Organism: NCBI:txid1769250